Protein AF-A0A379AFT2-F1 (afdb_monomer_lite)

Organism: Enterobacter agglomerans (NCBI:txid549)

Secondary structure (DSSP, 8-state):
---PPP--TT-B--SSTTTTSBHHHHHHH-HHHHHHHHHH-TT--HHHHHHHHHHHHHT-

Foldseek 3Di:
DPDDDDQDPVQAACDDPRHRHGLLVCCQVPLPVLVCCLVVPPPQDPVNNVSSVVSVVVSD

Sequence (60 aa):
MRSQPAAQRDDVLPFGKYRGQAIAVVARKDPGYLKWMLDNVSDLRPPLRQALRKYLTESQ

pLDDT: mean 79.05, std 14.43, range [39.12, 91.56]

Structure (mmCIF, N/CA/C/O backbone):
data_AF-A0A379AFT2-F1
#
_entry.id   AF-A0A379AFT2-F1
#
loop_
_atom_site.group_PDB
_atom_site.id
_atom_site.type_symbol
_atom_site.label_atom_id
_atom_site.label_alt_id
_atom_site.label_comp_id
_atom_site.label_asym_id
_atom_site.label_entity_id
_atom_site.label_seq_id
_atom_site.pdbx_PDB_ins_code
_atom_site.Cartn_x
_atom_site.Cartn_y
_atom_site.Cartn_z
_atom_site.occupancy
_atom_site.B_iso_or_equiv
_atom_site.auth_seq_id
_atom_site.auth_comp_id
_atom_site.auth_asym_id
_atom_site.auth_atom_id
_atom_site.pdbx_PDB_model_num
ATOM 1 N N . MET A 1 1 ? -5.662 21.173 -11.414 1.00 39.12 1 MET A N 1
ATOM 2 C CA . MET A 1 1 ? -5.912 19.732 -11.653 1.00 39.12 1 MET A CA 1
ATOM 3 C C . MET A 1 1 ? -4.641 18.979 -11.286 1.00 39.12 1 MET A C 1
ATOM 5 O O . MET A 1 1 ? -3.631 19.199 -11.936 1.00 39.12 1 MET A O 1
ATOM 9 N N . ARG A 1 2 ? -4.621 18.188 -10.203 1.00 44.44 2 ARG A N 1
ATOM 10 C CA . ARG A 1 2 ? -3.446 17.363 -9.867 1.00 44.44 2 ARG A CA 1
ATOM 11 C C . ARG A 1 2 ? -3.454 16.131 -10.775 1.00 44.44 2 ARG A C 1
ATOM 13 O O . ARG A 1 2 ? -4.176 15.169 -10.516 1.00 44.44 2 ARG A O 1
ATOM 20 N N . SER A 1 3 ? -2.714 16.222 -11.877 1.00 40.72 3 SER A N 1
ATOM 21 C CA . SER A 1 3 ? -2.424 15.118 -12.788 1.00 40.72 3 SER A CA 1
ATOM 22 C C . SER A 1 3 ? -1.784 13.981 -12.000 1.00 40.72 3 SER A C 1
ATOM 24 O O . SER A 1 3 ? -0.684 14.132 -11.478 1.00 40.72 3 SER A O 1
ATOM 26 N N . GLN A 1 4 ? -2.475 12.852 -11.881 1.00 51.00 4 GLN A N 1
ATOM 27 C CA . GLN A 1 4 ? -1.832 11.629 -11.413 1.00 51.00 4 GLN A CA 1
ATOM 28 C C . GLN A 1 4 ? -0.974 11.106 -12.564 1.00 51.00 4 GLN A C 1
ATOM 30 O O . GLN A 1 4 ? -1.514 10.930 -13.662 1.00 51.00 4 GLN A O 1
ATOM 35 N N . PRO A 1 5 ? 0.329 10.861 -12.364 1.00 49.44 5 PRO A N 1
ATOM 36 C CA . PRO A 1 5 ? 1.088 10.119 -13.348 1.00 49.44 5 PRO A CA 1
ATOM 37 C C . PRO A 1 5 ? 0.484 8.715 -13.402 1.00 49.44 5 PRO A C 1
ATOM 39 O O . PRO A 1 5 ? 0.193 8.114 -12.367 1.00 49.44 5 PRO A O 1
ATOM 42 N N . ALA A 1 6 ? 0.229 8.228 -14.615 1.00 50.03 6 ALA A N 1
ATOM 43 C CA . ALA A 1 6 ? -0.157 6.847 -14.849 1.00 50.03 6 ALA A CA 1
ATOM 44 C C . ALA A 1 6 ? 0.807 5.947 -14.065 1.00 50.03 6 ALA A C 1
ATOM 46 O O . ALA A 1 6 ? 2.020 6.068 -14.248 1.00 50.03 6 ALA A O 1
ATOM 47 N N . ALA A 1 7 ? 0.250 5.146 -13.148 1.00 54.50 7 ALA A N 1
ATOM 48 C CA . ALA A 1 7 ? 0.971 4.237 -12.264 1.00 54.50 7 ALA A CA 1
ATOM 49 C C . ALA A 1 7 ? 2.171 3.634 -13.006 1.00 54.50 7 ALA A C 1
ATOM 51 O O . ALA A 1 7 ? 2.003 3.050 -14.084 1.00 54.50 7 ALA A O 1
ATOM 52 N N . GLN A 1 8 ? 3.382 3.850 -12.483 1.00 57.59 8 GLN A N 1
ATOM 53 C CA . GLN A 1 8 ? 4.575 3.275 -13.088 1.00 57.59 8 GLN A CA 1
ATOM 54 C C . GLN A 1 8 ? 4.390 1.759 -13.123 1.00 57.59 8 GLN A C 1
ATOM 56 O O . GLN A 1 8 ? 3.715 1.180 -12.278 1.00 57.59 8 GLN A O 1
ATOM 61 N N . ARG A 1 9 ? 4.977 1.089 -14.115 1.00 57.44 9 ARG A N 1
ATOM 62 C CA . ARG A 1 9 ? 4.811 -0.363 -14.306 1.00 57.44 9 ARG A CA 1
ATOM 63 C C . ARG A 1 9 ? 5.241 -1.207 -13.088 1.00 57.44 9 ARG A C 1
ATOM 65 O O . ARG A 1 9 ? 4.854 -2.367 -13.019 1.00 57.44 9 ARG A O 1
ATOM 72 N N . ASP A 1 10 ? 5.983 -0.624 -12.140 1.00 63.50 10 ASP A N 1
ATOM 73 C CA . ASP A 1 10 ? 6.386 -1.238 -10.863 1.00 63.50 10 ASP A CA 1
ATOM 74 C C . ASP A 1 10 ? 5.365 -1.030 -9.719 1.00 63.50 10 ASP A C 1
ATOM 76 O O . ASP A 1 10 ? 5.424 -1.695 -8.691 1.00 63.50 10 ASP A O 1
ATOM 80 N N . ASP A 1 11 ? 4.362 -0.167 -9.908 1.00 75.75 11 ASP A N 1
ATOM 81 C CA . ASP A 1 11 ? 3.314 0.135 -8.924 1.00 75.75 11 ASP A CA 1
ATOM 82 C C . ASP A 1 11 ? 2.163 -0.885 -8.957 1.00 75.75 11 ASP A C 1
ATOM 84 O O . ASP A 1 11 ? 1.020 -0.559 -8.633 1.00 75.75 11 ASP A O 1
ATOM 88 N N . VAL A 1 12 ? 2.417 -2.114 -9.400 1.00 85.69 12 VAL A N 1
ATOM 89 C CA . VAL A 1 12 ? 1.418 -3.187 -9.447 1.00 85.69 12 VAL A CA 1
ATOM 90 C C . VAL A 1 12 ? 1.681 -4.156 -8.310 1.00 85.69 12 VAL A C 1
ATOM 92 O O . VAL A 1 12 ? 2.809 -4.594 -8.100 1.00 85.69 12 VAL A O 1
ATOM 95 N N . LEU A 1 13 ? 0.629 -4.533 -7.583 1.00 86.88 13 LEU A N 1
ATOM 96 C CA . LEU A 1 13 ? 0.761 -5.483 -6.487 1.00 86.88 13 LEU A CA 1
ATOM 97 C C . LEU A 1 13 ? 1.182 -6.864 -7.022 1.00 86.88 13 LEU A C 1
ATOM 99 O O . LEU A 1 13 ? 0.447 -7.462 -7.818 1.00 86.88 13 LEU A O 1
ATOM 103 N N . PRO A 1 14 ? 2.329 -7.410 -6.576 1.00 82.19 14 PRO A N 1
ATOM 104 C CA . PRO A 1 14 ? 2.828 -8.684 -7.089 1.00 82.19 14 PRO A CA 1
ATOM 105 C C . PRO A 1 14 ? 2.110 -9.903 -6.488 1.00 82.19 14 PRO A C 1
ATOM 107 O O . PRO A 1 14 ? 2.167 -10.996 -7.057 1.00 82.19 14 PRO A O 1
ATOM 110 N N . PHE A 1 15 ? 1.403 -9.729 -5.367 1.00 84.31 15 PHE A N 1
ATOM 111 C CA . PHE A 1 15 ? 0.711 -10.790 -4.631 1.00 84.31 15 PHE A CA 1
ATOM 112 C C . PHE A 1 15 ? -0.518 -10.259 -3.871 1.00 84.31 15 PHE A C 1
ATOM 114 O O . PHE A 1 15 ? -0.821 -9.065 -3.888 1.00 84.31 15 PHE A O 1
ATOM 121 N N . GLY A 1 16 ? -1.219 -11.170 -3.189 1.00 85.50 16 GLY A N 1
ATOM 122 C CA . GLY A 1 16 ? -2.360 -10.857 -2.330 1.00 85.50 16 GLY A CA 1
ATOM 123 C C . GLY A 1 16 ? -3.685 -10.745 -3.082 1.00 85.50 16 GLY A C 1
ATOM 124 O O . GLY A 1 16 ? -3.794 -11.094 -4.258 1.00 85.50 16 GLY A O 1
ATOM 125 N N . LYS A 1 17 ? -4.710 -10.236 -2.388 1.00 86.56 17 LYS A N 1
ATOM 126 C CA . LYS A 1 17 ? -6.087 -10.119 -2.906 1.00 86.56 17 LYS A CA 1
ATOM 127 C C . LYS A 1 17 ? -6.179 -9.224 -4.146 1.00 86.56 17 LYS A C 1
ATOM 129 O O . LYS A 1 17 ? -7.030 -9.437 -5.003 1.00 86.56 17 LYS A O 1
ATOM 134 N N . TYR A 1 18 ? -5.300 -8.230 -4.232 1.00 90.50 18 TYR A N 1
ATOM 135 C CA . TYR A 1 18 ? -5.268 -7.237 -5.304 1.00 90.50 18 TYR A CA 1
ATOM 136 C C . TYR A 1 18 ? -4.100 -7.456 -6.279 1.00 90.50 18 TYR A C 1
ATOM 138 O O . TYR A 1 18 ? -3.687 -6.523 -6.964 1.00 90.50 18 TYR A O 1
ATOM 146 N N . ARG A 1 19 ? -3.554 -8.676 -6.354 1.00 87.50 19 ARG A N 1
ATOM 147 C CA . ARG A 1 19 ? -2.490 -9.023 -7.304 1.00 87.50 19 ARG A CA 1
ATOM 148 C C . ARG A 1 19 ? -2.856 -8.588 -8.727 1.00 87.50 19 ARG A C 1
ATOM 150 O O . ARG A 1 19 ? -3.961 -8.856 -9.193 1.00 87.50 19 ARG A O 1
ATOM 157 N N . GLY A 1 20 ? -1.924 -7.937 -9.417 1.00 86.94 20 GLY A N 1
ATOM 158 C CA . GLY A 1 20 ? -2.139 -7.421 -10.772 1.00 86.94 20 GLY A CA 1
ATOM 159 C C . GLY A 1 20 ? -2.886 -6.084 -10.831 1.00 86.94 20 GLY A C 1
ATOM 160 O O . GLY A 1 20 ? -3.031 -5.526 -11.915 1.00 86.94 20 GLY A O 1
ATOM 161 N N . GLN A 1 21 ? -3.327 -5.536 -9.693 1.00 88.56 21 GLN A N 1
ATOM 162 C CA . GLN A 1 21 ? -3.914 -4.198 -9.626 1.00 88.56 21 GLN A CA 1
ATOM 163 C C . GLN A 1 21 ? -2.863 -3.157 -9.251 1.00 88.56 21 GLN A C 1
ATOM 165 O O . GLN A 1 21 ? -1.939 -3.422 -8.477 1.00 88.56 21 GLN A O 1
ATOM 170 N N . ALA A 1 22 ? -3.036 -1.950 -9.787 1.00 87.75 22 ALA A N 1
ATOM 171 C CA . ALA A 1 22 ? -2.190 -0.818 -9.452 1.00 87.75 22 ALA A CA 1
ATOM 172 C C . ALA A 1 22 ? -2.422 -0.374 -8.000 1.00 87.75 22 ALA A C 1
ATOM 174 O O . ALA A 1 22 ? -3.567 -0.212 -7.566 1.00 87.75 22 ALA A O 1
ATOM 175 N N . ILE A 1 23 ? -1.339 -0.092 -7.277 1.00 86.50 23 ILE A N 1
ATOM 176 C CA . ILE A 1 23 ? -1.349 0.413 -5.901 1.00 86.50 23 ILE A CA 1
ATOM 177 C C . ILE A 1 23 ? -2.216 1.668 -5.804 1.00 86.50 23 ILE A C 1
ATOM 179 O O . ILE A 1 23 ? -2.997 1.785 -4.871 1.00 86.50 23 ILE A O 1
ATOM 183 N N . ALA A 1 24 ? -2.170 2.557 -6.801 1.00 85.44 24 ALA A N 1
ATOM 184 C CA . ALA A 1 24 ? -3.008 3.755 -6.857 1.00 85.44 24 ALA A CA 1
ATOM 185 C C . ALA A 1 24 ? -4.521 3.451 -6.827 1.00 85.44 24 ALA A C 1
ATOM 187 O O . ALA A 1 24 ? -5.293 4.180 -6.207 1.00 85.44 24 ALA A O 1
ATOM 188 N N . VAL A 1 25 ? -4.959 2.371 -7.484 1.00 87.12 25 VAL A N 1
ATOM 189 C CA . VAL A 1 25 ? -6.371 1.952 -7.492 1.00 87.12 25 VAL A CA 1
ATOM 190 C C . VAL A 1 25 ? -6.754 1.400 -6.126 1.00 87.12 25 VAL A C 1
ATOM 192 O O . VAL A 1 25 ? -7.799 1.755 -5.584 1.00 87.12 25 VAL A O 1
ATOM 195 N N . VAL A 1 26 ? -5.889 0.570 -5.542 1.00 88.94 26 VAL A N 1
ATOM 196 C CA . VAL A 1 26 ? -6.124 -0.009 -4.216 1.00 88.94 26 VAL A CA 1
ATOM 197 C C . VAL A 1 26 ? -6.069 1.063 -3.132 1.00 88.94 26 VAL A C 1
ATOM 199 O O . VAL A 1 26 ? -6.914 1.046 -2.258 1.00 88.94 26 VAL A O 1
ATOM 202 N N . ALA A 1 27 ? -5.187 2.058 -3.228 1.00 87.06 27 ALA A N 1
ATOM 203 C CA . ALA A 1 27 ? -5.116 3.181 -2.290 1.00 87.06 27 ALA A CA 1
ATOM 204 C C . ALA A 1 27 ? -6.426 3.978 -2.233 1.00 87.06 27 ALA A C 1
ATOM 206 O O . ALA A 1 27 ? -6.815 4.458 -1.175 1.00 87.06 27 ALA A O 1
ATOM 207 N N . ARG A 1 28 ? -7.129 4.081 -3.365 1.00 84.94 28 ARG A N 1
ATOM 208 C CA . ARG A 1 28 ? -8.438 4.744 -3.458 1.00 84.94 28 ARG A CA 1
ATOM 209 C C . ARG A 1 28 ? -9.582 3.869 -2.993 1.00 84.94 28 ARG A C 1
ATOM 211 O O . ARG A 1 28 ? -10.536 4.364 -2.408 1.00 84.94 28 ARG A O 1
ATOM 218 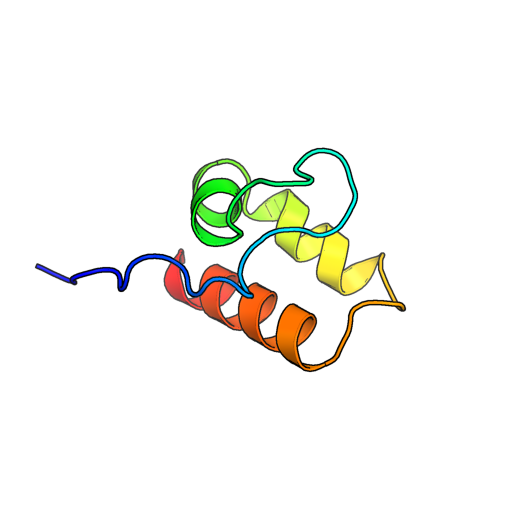N N . LYS A 1 29 ? -9.514 2.583 -3.329 1.00 88.56 29 LYS A N 1
ATOM 219 C CA . LYS A 1 29 ? -10.571 1.619 -3.034 1.00 88.56 29 LYS A CA 1
ATOM 220 C C . LYS A 1 29 ? -10.537 1.171 -1.574 1.00 88.56 29 LYS A C 1
ATOM 222 O O . LYS A 1 29 ? -11.585 0.978 -0.973 1.00 88.56 29 LYS A O 1
ATOM 227 N N . ASP A 1 30 ? -9.337 0.964 -1.048 1.00 89.38 30 ASP A N 1
ATOM 228 C CA . ASP A 1 30 ? -9.051 0.360 0.247 1.00 89.38 30 AS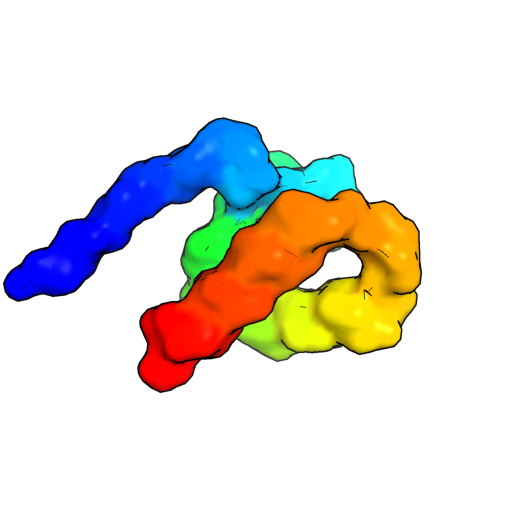P A CA 1
ATOM 229 C C . ASP A 1 30 ? -7.630 0.744 0.731 1.00 89.38 30 ASP A C 1
ATOM 231 O O . ASP A 1 30 ? -6.680 -0.047 0.646 1.00 89.38 30 ASP A O 1
ATOM 235 N N . PRO A 1 31 ? -7.445 1.977 1.237 1.00 88.75 31 PRO A N 1
ATOM 236 C CA . PRO A 1 31 ? -6.163 2.396 1.805 1.00 88.75 31 PRO A CA 1
ATOM 237 C C . PRO A 1 31 ? -5.796 1.582 3.057 1.00 88.75 31 PRO A C 1
ATOM 239 O O . PRO A 1 31 ? -4.615 1.413 3.366 1.00 88.75 31 PRO A O 1
ATOM 242 N N . GLY A 1 32 ? -6.789 1.028 3.763 1.00 90.50 32 GLY A N 1
ATOM 243 C CA . GLY A 1 32 ? -6.578 0.170 4.928 1.00 90.50 32 GLY A CA 1
ATOM 244 C C . GLY A 1 32 ? -5.776 -1.082 4.582 1.00 90.50 32 GLY A C 1
ATOM 245 O O . GLY A 1 32 ? -4.839 -1.427 5.303 1.00 90.50 32 GLY A O 1
ATOM 246 N N . TYR A 1 33 ? -6.063 -1.704 3.436 1.00 90.00 33 TYR A N 1
ATOM 247 C CA . TYR A 1 33 ? -5.313 -2.864 2.962 1.00 90.00 33 TYR A CA 1
ATOM 248 C C . TYR A 1 33 ? -3.832 -2.556 2.720 1.00 90.00 33 TYR A C 1
ATOM 250 O O . TYR A 1 33 ? -2.974 -3.339 3.118 1.00 90.00 33 TYR A O 1
ATOM 258 N N . LEU A 1 34 ? -3.502 -1.406 2.122 1.00 89.12 34 LEU A N 1
ATOM 259 C CA . LEU A 1 34 ? -2.102 -1.028 1.891 1.00 89.12 34 LEU A CA 1
ATOM 260 C C . LEU A 1 34 ? -1.358 -0.765 3.204 1.00 89.12 34 LEU A C 1
ATOM 262 O O . LEU A 1 34 ? -0.192 -1.137 3.342 1.00 89.12 34 LEU A O 1
ATOM 266 N N . LYS A 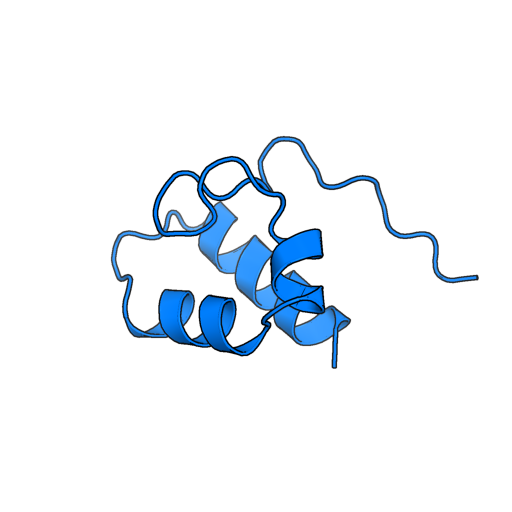1 35 ? -2.036 -0.159 4.18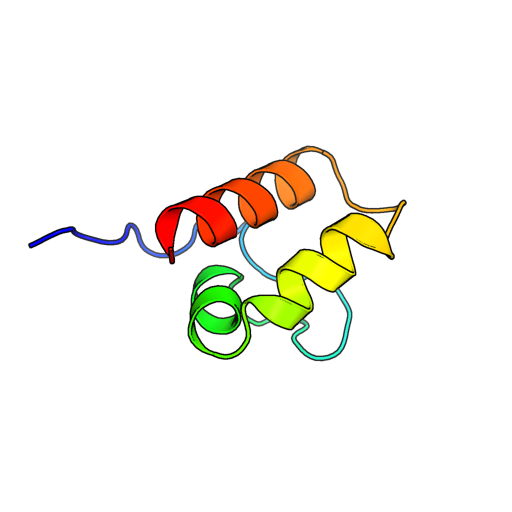6 1.00 89.69 35 LYS A N 1
ATOM 267 C CA . LYS A 1 35 ? -1.475 0.050 5.525 1.00 89.69 35 LYS A CA 1
ATOM 268 C C . LYS A 1 35 ? -1.242 -1.281 6.241 1.00 89.69 35 LYS A C 1
ATOM 270 O O . LYS A 1 35 ? -0.167 -1.480 6.798 1.00 89.69 35 LYS A O 1
ATOM 275 N N . TRP A 1 36 ? -2.198 -2.208 6.157 1.00 91.56 36 TRP A N 1
ATOM 276 C CA . TRP A 1 36 ? -2.044 -3.571 6.668 1.00 91.56 36 TRP A CA 1
ATOM 277 C C . TRP A 1 36 ? -0.880 -4.295 5.989 1.00 91.56 36 TRP A C 1
ATOM 279 O O . TRP A 1 36 ? -0.061 -4.888 6.680 1.00 91.56 36 TRP A O 1
ATOM 289 N N . MET A 1 37 ? -0.745 -4.192 4.662 1.00 89.56 37 MET A N 1
ATOM 290 C CA . MET A 1 37 ? 0.366 -4.805 3.929 1.00 89.56 37 MET A CA 1
ATOM 291 C C . MET A 1 37 ? 1.725 -4.308 4.421 1.00 89.56 37 MET A C 1
ATOM 293 O O . MET A 1 37 ? 2.638 -5.109 4.575 1.00 89.56 37 MET A O 1
ATOM 297 N N . LEU A 1 38 ? 1.872 -3.006 4.673 1.00 87.69 38 LEU A N 1
ATOM 298 C CA . LEU A 1 38 ? 3.125 -2.443 5.181 1.00 87.69 38 LEU A CA 1
ATOM 299 C C . LEU A 1 38 ? 3.516 -2.993 6.556 1.00 87.69 38 LEU A C 1
ATOM 301 O O . LEU A 1 38 ? 4.706 -3.150 6.822 1.00 87.69 38 LEU A O 1
ATOM 305 N N . ASP A 1 39 ? 2.522 -3.252 7.400 1.00 89.75 39 ASP A N 1
ATOM 306 C CA . ASP A 1 39 ? 2.698 -3.693 8.782 1.00 89.75 39 ASP A CA 1
ATOM 307 C C . ASP A 1 39 ? 2.855 -5.221 8.889 1.00 89.75 39 ASP A C 1
ATOM 309 O O . ASP A 1 39 ? 3.701 -5.724 9.620 1.00 89.75 39 ASP A O 1
ATOM 313 N N . ASN A 1 40 ? 2.088 -5.967 8.088 1.00 89.25 40 ASN A N 1
ATOM 314 C CA . ASN A 1 40 ? 1.992 -7.426 8.167 1.00 89.25 40 ASN A CA 1
ATOM 315 C C . ASN A 1 40 ? 2.895 -8.142 7.156 1.00 89.25 40 ASN A C 1
ATOM 317 O O . ASN A 1 40 ? 3.197 -9.319 7.339 1.00 89.25 40 ASN A O 1
ATOM 321 N N . VAL A 1 41 ? 3.336 -7.468 6.086 1.00 84.94 41 VAL A N 1
ATOM 322 C CA . VAL A 1 41 ? 4.201 -8.075 5.069 1.00 84.94 41 VAL A CA 1
ATOM 323 C C . VAL A 1 41 ? 5.632 -7.565 5.203 1.00 84.94 41 VAL A C 1
ATOM 325 O O . VAL A 1 41 ? 6.004 -6.480 4.746 1.00 84.94 41 VAL A O 1
ATOM 328 N N . SER A 1 42 ? 6.474 -8.399 5.807 1.00 78.31 42 SER A N 1
ATOM 329 C CA . SER A 1 42 ? 7.897 -8.108 6.000 1.00 78.31 42 SER A CA 1
ATOM 330 C C . SER A 1 42 ? 8.726 -8.298 4.722 1.00 78.31 42 SER A C 1
ATOM 332 O O . SER A 1 42 ? 9.723 -7.602 4.558 1.00 78.31 42 SER A O 1
ATOM 334 N N . ASP A 1 43 ? 8.275 -9.155 3.797 1.00 82.62 43 ASP A N 1
ATOM 335 C CA . ASP A 1 43 ? 8.959 -9.508 2.533 1.00 82.62 43 ASP A CA 1
ATOM 336 C C . ASP A 1 43 ? 8.752 -8.477 1.399 1.00 82.62 43 ASP A C 1
ATOM 338 O O . ASP A 1 43 ? 9.051 -8.704 0.227 1.00 82.62 43 ASP A O 1
ATOM 342 N N . LEU A 1 44 ? 8.209 -7.300 1.720 1.00 82.19 44 LEU A N 1
ATOM 343 C CA . LEU A 1 44 ? 8.041 -6.237 0.736 1.00 82.19 44 LEU A CA 1
ATOM 344 C C . LEU A 1 44 ? 9.403 -5.714 0.279 1.00 82.19 44 LEU A C 1
ATOM 346 O O . LEU A 1 44 ? 10.180 -5.175 1.071 1.00 82.19 44 LEU A O 1
ATOM 350 N N . ARG A 1 45 ? 9.645 -5.787 -1.033 1.00 83.62 45 ARG A N 1
ATOM 351 C CA . ARG A 1 45 ? 10.822 -5.179 -1.659 1.00 83.62 45 ARG A CA 1
ATOM 352 C C . ARG A 1 45 ? 10.907 -3.689 -1.290 1.00 83.62 45 ARG A C 1
ATOM 354 O O . ARG A 1 45 ? 9.873 -3.013 -1.297 1.00 83.62 45 ARG A O 1
ATOM 361 N N . PRO A 1 46 ? 12.111 -3.146 -1.040 1.00 83.69 46 PRO A N 1
ATOM 362 C CA . PRO A 1 46 ? 12.296 -1.731 -0.715 1.00 83.69 46 PRO A CA 1
ATOM 363 C C . PRO A 1 46 ? 11.562 -0.744 -1.648 1.00 83.69 46 PRO A C 1
ATOM 365 O O . PRO A 1 46 ? 10.852 0.115 -1.118 1.00 83.69 46 PRO A O 1
ATOM 368 N N . PRO A 1 47 ? 11.631 -0.868 -2.995 1.00 82.6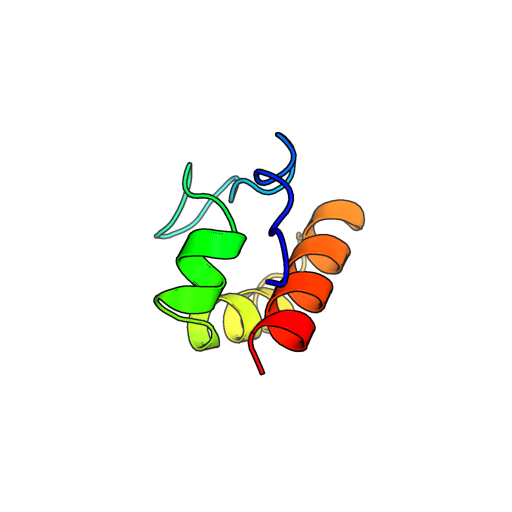9 47 PRO A N 1
ATOM 369 C CA . PRO A 1 47 ? 10.900 0.030 -3.897 1.00 82.69 47 PRO A CA 1
ATOM 370 C C . PRO A 1 47 ? 9.378 -0.085 -3.748 1.00 82.69 47 PRO A C 1
ATOM 372 O O . PRO A 1 47 ? 8.689 0.929 -3.657 1.00 82.69 47 PRO A O 1
ATOM 375 N N . LEU A 1 48 ? 8.854 -1.305 -3.602 1.00 83.38 48 LEU A N 1
ATOM 376 C CA . LEU A 1 48 ? 7.424 -1.541 -3.406 1.00 83.38 48 LEU A CA 1
ATOM 377 C C . LEU A 1 48 ? 6.927 -0.924 -2.091 1.00 83.38 48 LEU A C 1
ATOM 379 O O . LEU A 1 48 ? 5.887 -0.269 -2.054 1.00 83.38 48 LEU A O 1
ATOM 383 N N . ARG A 1 49 ? 7.693 -1.076 -1.005 1.00 86.44 49 ARG A N 1
ATOM 384 C CA . ARG A 1 49 ? 7.380 -0.454 0.290 1.00 86.44 49 ARG A CA 1
ATOM 385 C C . ARG A 1 49 ? 7.341 1.074 0.179 1.00 86.44 49 ARG A C 1
ATOM 387 O O . ARG A 1 49 ? 6.474 1.712 0.777 1.00 86.44 49 ARG A O 1
ATOM 394 N N . GLN A 1 50 ? 8.256 1.662 -0.588 1.00 86.56 50 GLN A N 1
ATOM 395 C CA . GLN A 1 50 ? 8.299 3.104 -0.811 1.00 86.56 50 GLN A CA 1
ATOM 396 C C . GLN A 1 50 ? 7.100 3.590 -1.637 1.00 86.56 50 GLN A C 1
ATOM 398 O O . GLN A 1 50 ? 6.480 4.588 -1.264 1.00 86.56 50 GLN A O 1
ATOM 403 N N . ALA A 1 51 ? 6.714 2.846 -2.679 1.00 85.38 51 ALA A N 1
ATOM 404 C CA . ALA A 1 51 ? 5.515 3.114 -3.467 1.00 85.38 51 ALA A CA 1
ATOM 405 C C . ALA A 1 51 ? 4.249 3.092 -2.595 1.00 85.38 51 ALA A C 1
ATOM 407 O O . ALA A 1 51 ? 3.500 4.066 -2.569 1.00 85.38 51 ALA A O 1
ATOM 408 N N . LEU A 1 52 ? 4.049 2.036 -1.795 1.00 86.94 52 LEU A N 1
ATOM 409 C CA . LEU A 1 52 ? 2.909 1.921 -0.874 1.00 86.94 52 LEU A CA 1
ATOM 410 C C . LEU A 1 52 ? 2.794 3.129 0.068 1.00 86.94 52 LEU A C 1
ATOM 412 O O . LEU A 1 52 ? 1.714 3.705 0.200 1.00 86.94 52 LEU A O 1
ATOM 416 N N . ARG A 1 53 ? 3.904 3.547 0.696 1.00 86.94 53 ARG A N 1
ATOM 417 C CA . ARG A 1 53 ? 3.916 4.721 1.589 1.00 86.94 53 ARG A CA 1
ATOM 418 C C . ARG A 1 53 ? 3.571 6.005 0.842 1.00 86.94 53 ARG A C 1
ATOM 420 O O . ARG A 1 53 ? 2.764 6.779 1.341 1.00 86.94 53 ARG A O 1
ATOM 427 N N . LYS A 1 54 ? 4.135 6.207 -0.352 1.00 86.44 54 LYS A N 1
ATOM 428 C CA . LYS A 1 54 ? 3.843 7.371 -1.195 1.00 86.44 54 LYS A CA 1
ATOM 429 C C . LYS A 1 54 ? 2.342 7.480 -1.490 1.00 86.44 54 LYS A C 1
ATOM 431 O O . LYS A 1 54 ? 1.746 8.511 -1.200 1.00 86.44 54 LYS A O 1
ATOM 436 N N . TYR A 1 55 ? 1.712 6.406 -1.971 1.00 83.38 55 TYR A N 1
ATOM 437 C CA . TYR A 1 55 ? 0.282 6.419 -2.311 1.00 83.38 55 TYR A CA 1
ATOM 438 C C . TYR A 1 55 ? -0.646 6.546 -1.094 1.00 83.38 55 TYR A C 1
ATOM 440 O O . TYR A 1 55 ? 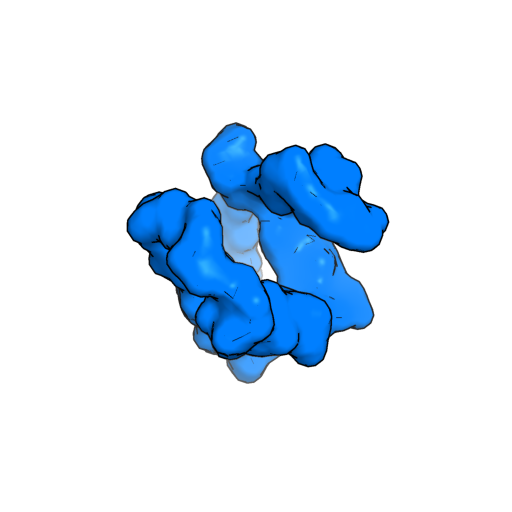-1.724 7.132 -1.215 1.00 83.38 55 TYR A O 1
ATOM 448 N N . LEU A 1 56 ? -0.235 6.036 0.072 1.00 83.69 56 LEU A N 1
ATOM 449 C CA . LEU A 1 56 ? -0.953 6.229 1.335 1.00 83.69 56 LEU A CA 1
ATOM 450 C C . LEU A 1 56 ? -0.895 7.678 1.829 1.00 83.69 56 LEU A C 1
ATOM 452 O O . LEU A 1 56 ? -1.887 8.172 2.353 1.00 83.69 56 LEU A O 1
ATOM 456 N N . THR A 1 57 ? 0.241 8.359 1.660 1.00 81.06 57 THR A N 1
ATOM 457 C CA . THR A 1 57 ? 0.377 9.783 2.003 1.00 81.06 57 THR A CA 1
ATOM 458 C C . THR A 1 57 ? -0.338 10.685 0.995 1.00 81.06 57 THR A C 1
ATOM 460 O O . THR A 1 57 ? -0.906 11.694 1.390 1.00 81.06 57 THR A O 1
ATOM 463 N N . GLU A 1 58 ? -0.345 10.337 -0.296 1.00 70.81 58 GLU A N 1
ATOM 464 C CA . GLU A 1 58 ? -1.003 11.138 -1.341 1.00 70.81 58 GLU A CA 1
ATOM 465 C C . GLU A 1 58 ? -2.535 10.968 -1.412 1.00 70.81 58 GLU A C 1
ATOM 467 O O . GLU A 1 58 ? -3.198 11.831 -1.985 1.00 70.81 58 GLU A O 1
ATOM 472 N N . SER A 1 59 ? -3.111 9.891 -0.858 1.00 61.97 59 SER A N 1
ATOM 473 C CA . SER A 1 59 ? -4.577 9.692 -0.794 1.00 61.97 59 SER A CA 1
ATOM 474 C C . SER A 1 59 ? -5.240 10.241 0.477 1.00 61.97 59 SER A C 1
ATOM 476 O O . SER A 1 59 ? -6.432 9.998 0.668 1.00 61.97 59 SER A O 1
ATOM 478 N N . GLN A 1 60 ? -4.492 10.927 1.349 1.00 52.03 60 GLN A N 1
ATOM 479 C CA . GLN A 1 60 ? -4.981 11.473 2.622 1.00 52.03 60 GLN A CA 1
ATOM 480 C C . GLN A 1 60 ? -5.410 12.935 2.522 1.00 52.03 60 GLN A C 1
ATOM 482 O O . GLN A 1 60 ? -4.791 13.699 1.746 1.00 52.03 60 GLN A O 1
#

Radius of gyration: 10.74 Å; chains: 1; bounding box: 23×31×24 Å

InterPro domains:
  IPR046768 Exodeoxyribonuclease X-like, C-terminal [PF20600] (15-41)